Protein AF-A0A4Q1D354-F1 (afdb_monomer_lite)

Radius of gyration: 51.4 Å; chains: 1; bounding box: 119×18×142 Å

Secondary structure (DSSP, 8-state):
------------PPPPP-PPPPPP---HHHHHHHHHHHHHHHHHHHHHHHHHHHHHHHHHHHHHHHHHHHHHHHHHHHHHHHHHHHHHHT--S-TTPPP-S-HHHHHHHHHHHHHHHHHHHHHHH-GGG-

Structure (mmCIF, N/CA/C/O backbone):
data_AF-A0A4Q1D354-F1
#
_entry.id   AF-A0A4Q1D354-F1
#
loop_
_atom_site.group_PDB
_atom_site.id
_atom_site.type_symbol
_atom_site.label_atom_id
_atom_site.label_alt_id
_atom_site.label_comp_id
_atom_site.label_asym_id
_atom_site.label_entity_id
_atom_site.label_seq_id
_atom_site.pdbx_PDB_ins_code
_atom_site.Cartn_x
_atom_site.Cartn_y
_atom_site.Cartn_z
_atom_site.occupancy
_atom_site.B_iso_or_equiv
_atom_site.au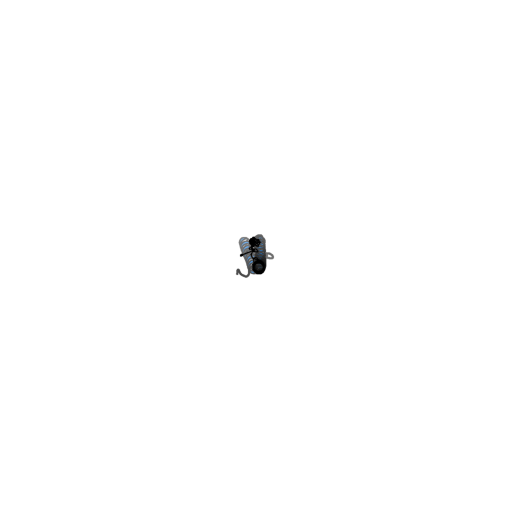th_seq_id
_atom_site.auth_comp_id
_atom_site.auth_asym_id
_atom_site.auth_atom_id
_atom_site.pdbx_PDB_model_num
ATOM 1 N N . MET A 1 1 ? 92.598 -3.698 -104.253 1.00 47.69 1 MET A N 1
ATOM 2 C CA . MET A 1 1 ? 93.271 -3.430 -102.967 1.00 47.69 1 MET A CA 1
ATOM 3 C C . MET A 1 1 ? 93.120 -1.955 -102.634 1.00 47.69 1 MET A C 1
ATOM 5 O O . MET A 1 1 ? 93.854 -1.156 -103.196 1.00 47.69 1 MET A O 1
ATOM 9 N N . ASN A 1 2 ? 92.127 -1.600 -101.817 1.00 50.62 2 ASN A N 1
ATOM 10 C CA . ASN A 1 2 ? 92.326 -0.756 -100.632 1.00 50.62 2 ASN A CA 1
ATOM 11 C C . ASN A 1 2 ? 90.998 -0.660 -99.872 1.00 50.62 2 ASN A C 1
ATOM 13 O O . ASN A 1 2 ? 90.160 0.204 -100.129 1.00 50.62 2 ASN A O 1
ATOM 17 N N . ASP A 1 3 ? 90.816 -1.614 -98.966 1.00 48.28 3 ASP A N 1
ATOM 18 C CA . ASP A 1 3 ? 89.704 -1.695 -98.035 1.00 48.28 3 ASP A CA 1
ATOM 19 C C . ASP A 1 3 ? 89.949 -0.710 -96.893 1.00 48.28 3 ASP A C 1
ATOM 21 O O . ASP A 1 3 ? 90.793 -0.929 -96.025 1.00 48.28 3 ASP A O 1
ATOM 25 N N . ASN A 1 4 ? 89.230 0.410 -96.904 1.00 50.88 4 ASN A N 1
ATOM 26 C CA . ASN A 1 4 ? 89.315 1.400 -95.838 1.00 50.88 4 ASN A CA 1
ATOM 27 C C . ASN A 1 4 ? 88.256 1.083 -94.770 1.00 50.88 4 ASN A C 1
ATOM 29 O O . ASN A 1 4 ? 87.182 1.684 -94.722 1.00 50.88 4 ASN A O 1
ATOM 33 N N . HIS A 1 5 ? 88.536 0.079 -93.939 1.00 54.78 5 HIS A N 1
ATOM 34 C CA . HIS A 1 5 ? 87.722 -0.255 -92.771 1.00 54.78 5 HIS A CA 1
ATOM 35 C C . HIS A 1 5 ? 88.110 0.643 -91.590 1.00 54.78 5 HIS A C 1
ATOM 37 O O . HIS A 1 5 ? 89.048 0.358 -90.848 1.00 54.78 5 HIS A O 1
ATOM 43 N N . GLY A 1 6 ? 87.371 1.736 -91.400 1.00 48.47 6 GLY A N 1
ATOM 44 C CA . GLY A 1 6 ? 87.414 2.496 -90.149 1.00 48.47 6 GLY A CA 1
ATOM 45 C C . GLY A 1 6 ? 86.901 1.648 -88.968 1.00 48.47 6 GLY A C 1
ATOM 46 O O . GLY A 1 6 ? 86.002 0.824 -89.155 1.00 48.47 6 GLY A O 1
ATOM 47 N N . PRO A 1 7 ? 87.445 1.811 -87.749 1.00 50.69 7 PRO A N 1
ATOM 48 C CA . PRO A 1 7 ? 87.124 0.940 -86.623 1.00 50.69 7 PRO A CA 1
ATOM 49 C C . PRO A 1 7 ? 85.686 1.153 -86.126 1.00 50.69 7 PRO A C 1
ATOM 51 O O . PRO A 1 7 ? 85.266 2.271 -85.818 1.00 50.69 7 PRO A O 1
ATOM 54 N N . PHE A 1 8 ? 84.937 0.054 -86.000 1.00 52.44 8 PHE A N 1
ATOM 55 C CA . PHE A 1 8 ? 83.616 0.018 -85.372 1.00 52.44 8 PHE A CA 1
ATOM 56 C C . PHE A 1 8 ? 83.712 0.462 -83.906 1.00 52.44 8 PHE A C 1
ATOM 58 O O . PHE A 1 8 ? 84.198 -0.272 -83.045 1.00 52.44 8 PHE A O 1
ATOM 65 N N . THR A 1 9 ? 83.205 1.653 -83.591 1.00 56.69 9 THR A N 1
ATOM 66 C CA . THR A 1 9 ? 83.040 2.096 -82.203 1.00 56.69 9 THR A CA 1
ATOM 67 C C . THR A 1 9 ? 81.695 1.600 -81.671 1.00 56.69 9 THR A C 1
ATOM 69 O O . THR A 1 9 ? 80.631 2.150 -81.956 1.00 56.69 9 THR A O 1
ATOM 72 N N . LEU A 1 10 ? 81.726 0.519 -80.887 1.00 54.53 10 LEU A N 1
ATOM 73 C CA . LEU A 1 10 ? 80.570 0.031 -80.134 1.00 54.53 10 LEU A CA 1
ATOM 74 C C . LEU A 1 10 ? 80.172 1.078 -79.083 1.00 54.53 10 LEU A C 1
ATOM 76 O O . LEU A 1 10 ? 80.714 1.124 -77.978 1.00 54.53 10 LEU A O 1
ATOM 80 N N . LYS A 1 11 ? 79.202 1.935 -79.418 1.00 57.41 11 LYS A N 1
ATOM 81 C CA . LYS A 1 11 ? 78.539 2.811 -78.446 1.00 57.41 11 LYS A CA 1
ATOM 82 C C . LYS A 1 11 ? 77.868 1.933 -77.383 1.00 57.41 11 LYS A C 1
ATOM 84 O O . LYS A 1 11 ? 76.828 1.328 -77.638 1.00 57.41 11 LYS A O 1
ATOM 89 N N . ARG A 1 12 ? 78.460 1.863 -76.184 1.00 57.69 12 ARG A N 1
ATOM 90 C CA . ARG A 1 12 ? 77.845 1.280 -74.978 1.00 57.69 12 ARG A CA 1
ATOM 91 C C . ARG A 1 12 ? 76.437 1.866 -74.813 1.00 57.69 12 ARG A C 1
ATOM 93 O O . ARG A 1 12 ? 76.293 3.057 -74.539 1.00 57.69 12 ARG A O 1
ATOM 100 N N . ARG A 1 13 ? 75.398 1.041 -74.975 1.00 62.66 13 ARG A N 1
ATOM 101 C CA . ARG A 1 13 ? 74.021 1.421 -74.627 1.00 62.66 13 ARG A CA 1
ATOM 102 C C . ARG A 1 13 ? 73.981 1.777 -73.138 1.00 62.66 13 ARG A C 1
ATOM 104 O O . ARG A 1 13 ? 74.405 0.980 -72.302 1.00 62.66 13 ARG A O 1
ATOM 111 N N . ARG A 1 14 ? 73.500 2.978 -72.807 1.00 60.62 14 ARG A N 1
ATOM 112 C CA . ARG A 1 14 ? 73.230 3.376 -71.418 1.00 60.62 14 ARG A CA 1
ATOM 113 C C . ARG A 1 14 ? 72.121 2.468 -70.871 1.00 60.62 14 ARG A C 1
ATOM 115 O O . ARG A 1 14 ? 71.123 2.260 -71.557 1.00 60.62 14 ARG A O 1
ATOM 122 N N . ARG A 1 15 ? 72.315 1.896 -69.676 1.00 62.88 15 ARG A N 1
ATOM 123 C CA . ARG A 1 15 ? 71.273 1.126 -68.976 1.00 62.88 15 ARG A CA 1
ATOM 124 C C . ARG A 1 15 ? 70.071 2.039 -68.726 1.00 62.88 15 ARG A C 1
ATOM 126 O O . ARG A 1 15 ? 70.254 3.174 -68.292 1.00 62.88 15 ARG A O 1
ATOM 133 N N . ILE A 1 16 ? 68.872 1.538 -69.008 1.00 68.19 16 ILE A N 1
ATOM 134 C CA . ILE A 1 16 ? 67.616 2.171 -68.594 1.00 68.19 16 ILE A CA 1
ATOM 135 C C . ILE A 1 16 ? 67.633 2.201 -67.053 1.00 68.19 16 ILE A C 1
ATOM 137 O O . ILE A 1 16 ? 67.952 1.165 -66.461 1.00 68.19 16 ILE A O 1
ATOM 141 N N . PRO A 1 17 ? 67.370 3.343 -66.391 1.00 58.69 17 PRO A N 1
ATOM 142 C CA . PRO A 1 17 ? 67.205 3.370 -64.942 1.00 58.69 17 PRO A CA 1
ATOM 143 C C . PRO A 1 17 ? 66.083 2.405 -64.555 1.00 58.69 17 PRO A C 1
ATOM 145 O O . PRO A 1 17 ? 65.003 2.464 -65.141 1.00 58.69 17 PRO A O 1
ATOM 148 N N . VAL A 1 18 ? 66.342 1.499 -63.611 1.00 61.44 18 VAL A N 1
ATOM 149 C CA . VAL A 1 18 ? 65.283 0.674 -63.021 1.00 61.44 18 VAL A CA 1
ATOM 150 C C . VAL A 1 18 ? 64.344 1.645 -62.319 1.00 61.44 18 VAL A C 1
ATOM 152 O O . VAL A 1 18 ? 64.736 2.293 -61.355 1.00 61.44 18 VAL A O 1
ATOM 155 N N . GLN A 1 19 ? 63.152 1.824 -62.874 1.00 63.59 19 GLN A N 1
ATOM 156 C CA . GLN A 1 19 ? 62.089 2.548 -62.203 1.00 63.59 19 GLN A CA 1
ATOM 157 C C . GLN A 1 19 ? 61.623 1.630 -61.074 1.00 63.59 19 GLN A C 1
ATOM 159 O O . GLN A 1 19 ? 61.235 0.491 -61.345 1.00 63.59 19 GLN A O 1
ATOM 164 N N . ASP A 1 20 ? 61.750 2.080 -59.826 1.00 63.91 20 ASP A N 1
ATOM 165 C CA . ASP A 1 2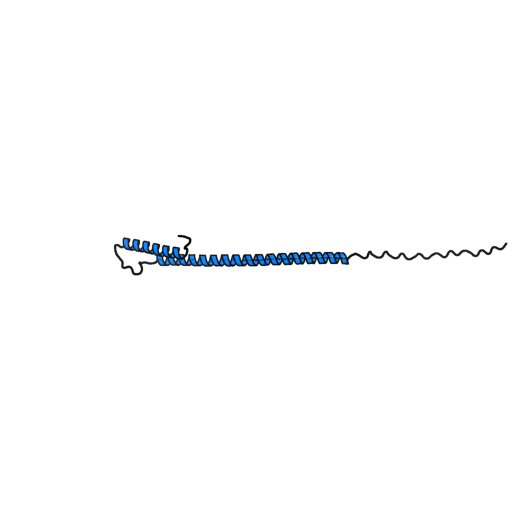0 ? 61.247 1.326 -58.680 1.00 63.91 20 ASP A CA 1
ATOM 166 C C . ASP A 1 20 ? 59.773 0.966 -58.932 1.00 63.91 20 ASP A C 1
ATOM 168 O O . ASP A 1 20 ? 59.025 1.806 -59.453 1.00 63.91 20 ASP A O 1
ATOM 172 N N . PRO A 1 21 ? 59.338 -0.272 -58.629 1.00 61.16 21 PRO A N 1
ATOM 173 C CA . PRO A 1 21 ? 57.936 -0.628 -58.773 1.00 61.16 21 PRO A CA 1
ATOM 174 C C . PRO A 1 21 ? 57.115 0.353 -57.937 1.00 61.16 21 PRO A C 1
ATOM 176 O O . PRO A 1 21 ? 57.391 0.535 -56.750 1.00 61.16 21 PRO A O 1
ATOM 179 N N . GLN A 1 22 ? 56.127 1.009 -58.558 1.00 63.72 22 GLN A N 1
ATOM 180 C CA . GLN A 1 22 ? 55.163 1.805 -57.804 1.00 63.72 22 GLN A CA 1
ATOM 181 C C . GLN A 1 22 ? 54.628 0.944 -56.651 1.00 63.72 22 GLN A C 1
ATOM 183 O O . GLN A 1 22 ? 54.268 -0.215 -56.899 1.00 63.72 22 GLN A O 1
ATOM 188 N N . PRO A 1 23 ? 54.576 1.464 -55.409 1.00 60.66 23 PRO A N 1
ATOM 189 C CA . PRO A 1 23 ? 53.915 0.742 -54.336 1.00 60.66 23 PRO A CA 1
ATOM 190 C C . PRO A 1 23 ? 52.481 0.453 -54.796 1.00 60.66 23 PRO A C 1
ATOM 192 O O . PRO A 1 23 ? 51.867 1.326 -55.423 1.00 60.66 23 PRO A O 1
ATOM 195 N N . PRO A 1 24 ? 51.952 -0.761 -54.564 1.00 61.03 24 PRO A N 1
ATOM 196 C CA . PRO A 1 24 ? 50.575 -1.053 -54.924 1.00 61.03 24 PRO A CA 1
ATOM 197 C C . PRO A 1 24 ? 49.690 0.012 -54.279 1.00 61.03 24 PRO A C 1
ATOM 199 O O . PRO A 1 24 ? 49.817 0.276 -53.085 1.00 61.03 24 PRO A O 1
ATOM 202 N N . VAL A 1 25 ? 48.842 0.658 -55.083 1.00 60.38 25 VAL A N 1
ATOM 203 C CA . VAL A 1 25 ? 47.821 1.581 -54.584 1.00 60.38 25 VAL A CA 1
ATOM 204 C C . VAL A 1 25 ? 46.942 0.762 -53.648 1.00 60.38 25 VAL A C 1
ATOM 206 O O . VAL A 1 25 ? 46.137 -0.058 -54.088 1.00 60.38 25 VAL A O 1
ATOM 209 N N . GLU A 1 26 ? 47.189 0.891 -52.349 1.00 59.12 26 GLU A N 1
ATOM 210 C CA . GLU A 1 26 ? 46.462 0.157 -51.331 1.00 59.12 26 GLU A CA 1
ATOM 211 C C . GLU A 1 26 ? 44.978 0.526 -51.458 1.00 59.12 26 GLU A C 1
ATOM 213 O O . GLU A 1 26 ? 44.620 1.705 -51.430 1.00 59.12 26 GLU A O 1
ATOM 218 N N . PHE A 1 27 ? 44.115 -0.484 -51.598 1.00 55.25 27 PHE A N 1
ATOM 219 C CA . PHE A 1 27 ? 42.647 -0.393 -51.605 1.00 55.25 27 PHE A CA 1
ATOM 220 C C . PHE A 1 27 ? 42.094 0.084 -50.236 1.00 55.25 27 PHE A C 1
ATOM 222 O O . PHE A 1 27 ? 41.241 -0.555 -49.619 1.00 55.25 27 PHE A O 1
ATOM 229 N N . THR A 1 28 ? 42.604 1.196 -49.714 1.00 58.41 28 THR A N 1
ATOM 230 C CA . THR A 1 28 ? 42.309 1.728 -48.378 1.00 58.41 28 THR A CA 1
ATOM 231 C C . THR A 1 28 ? 40.922 2.355 -48.291 1.00 58.41 28 THR A C 1
ATOM 233 O O . THR A 1 28 ? 40.277 2.262 -47.247 1.00 58.41 28 THR A O 1
ATOM 236 N N . GLU A 1 29 ? 40.410 2.931 -49.381 1.00 61.75 29 GLU A N 1
ATOM 237 C CA . GLU A 1 29 ? 39.085 3.566 -49.408 1.00 61.75 29 GLU A CA 1
ATOM 238 C C . GLU A 1 29 ? 37.951 2.557 -49.168 1.00 61.75 29 GLU A C 1
ATOM 240 O O . GLU A 1 29 ? 37.072 2.804 -48.341 1.00 61.75 29 GLU A O 1
ATOM 245 N N . ASN A 1 30 ? 38.018 1.373 -49.787 1.00 68.56 30 ASN A N 1
ATOM 246 C CA . ASN A 1 30 ? 37.015 0.317 -49.598 1.00 68.56 30 ASN A CA 1
ATOM 247 C C . ASN A 1 30 ? 37.058 -0.283 -48.183 1.00 68.56 30 ASN A C 1
ATOM 249 O O . ASN A 1 30 ? 36.013 -0.577 -47.601 1.00 68.56 30 ASN A O 1
ATOM 253 N N . ALA A 1 31 ? 38.252 -0.428 -47.600 1.00 72.75 31 ALA A N 1
ATOM 254 C CA . ALA A 1 31 ? 38.416 -0.915 -46.230 1.00 72.75 31 ALA A CA 1
ATOM 255 C C . ALA A 1 31 ? 37.888 0.091 -45.188 1.00 72.75 31 ALA A C 1
ATOM 257 O O . ALA A 1 31 ? 37.240 -0.298 -44.213 1.00 72.75 31 ALA A O 1
ATOM 258 N N . ASN A 1 32 ? 38.109 1.390 -45.410 1.00 81.94 32 ASN A N 1
ATOM 259 C CA . ASN A 1 32 ? 37.586 2.449 -44.548 1.00 81.94 32 ASN A CA 1
ATOM 260 C C . ASN A 1 32 ? 36.061 2.587 -44.661 1.00 81.94 32 ASN A C 1
ATOM 262 O O . ASN A 1 32 ? 35.398 2.769 -43.640 1.00 81.94 32 ASN A O 1
ATOM 266 N N . ALA A 1 33 ? 35.496 2.436 -45.863 1.00 82.38 33 ALA A N 1
ATOM 267 C CA . ALA A 1 33 ? 34.049 2.430 -46.075 1.00 82.38 33 ALA A CA 1
ATOM 268 C C . ALA A 1 33 ? 33.365 1.242 -45.372 1.00 82.38 33 ALA A C 1
ATOM 270 O O . ALA A 1 33 ? 32.363 1.433 -44.683 1.00 82.38 33 ALA A O 1
ATOM 271 N N . ALA A 1 34 ? 33.942 0.038 -45.464 1.00 84.06 34 ALA A N 1
ATOM 272 C CA . ALA A 1 34 ? 33.444 -1.140 -44.750 1.00 84.06 34 ALA A CA 1
ATOM 273 C C . ALA A 1 34 ? 33.495 -0.947 -43.223 1.00 84.06 34 ALA A C 1
ATOM 275 O O . ALA A 1 34 ? 32.518 -1.202 -42.521 1.00 84.06 34 ALA A O 1
ATOM 276 N N . LYS A 1 35 ? 34.602 -0.402 -42.705 1.00 89.38 35 LYS A N 1
ATOM 277 C CA . LYS A 1 35 ? 34.744 -0.093 -41.276 1.00 89.38 35 LYS A CA 1
ATOM 278 C C . LYS A 1 35 ? 33.746 0.968 -40.806 1.00 89.38 35 LYS A C 1
ATOM 280 O O . LYS A 1 35 ? 33.213 0.850 -39.705 1.00 89.38 35 LYS A O 1
ATOM 285 N N . LEU A 1 36 ? 33.488 1.996 -41.615 1.00 91.62 36 LEU A N 1
ATOM 286 C CA . LEU A 1 36 ? 32.491 3.022 -41.309 1.00 91.62 36 LEU A CA 1
ATOM 287 C C . LEU A 1 36 ? 31.084 2.420 -41.241 1.00 91.62 36 LEU A C 1
ATOM 289 O O . LEU A 1 36 ? 30.362 2.689 -40.284 1.00 91.62 36 LEU A O 1
ATOM 293 N N . HIS A 1 37 ? 30.726 1.575 -42.207 1.00 91.56 37 HIS A N 1
ATOM 294 C CA . HIS A 1 37 ? 29.453 0.859 -42.214 1.00 91.56 37 HIS A CA 1
ATOM 295 C C . HIS A 1 37 ? 29.292 -0.022 -40.964 1.00 91.56 37 HIS A C 1
ATOM 297 O O . HIS A 1 37 ? 28.284 0.070 -40.267 1.00 91.56 37 HIS A O 1
ATOM 303 N N . ASP A 1 38 ? 30.310 -0.807 -40.602 1.00 93.44 38 ASP A N 1
ATOM 304 C CA . ASP A 1 38 ? 30.273 -1.648 -39.398 1.00 93.44 38 ASP A CA 1
ATOM 305 C C . ASP A 1 38 ? 30.111 -0.827 -38.113 1.00 93.44 38 ASP A C 1
ATOM 307 O O . ASP A 1 38 ? 29.410 -1.235 -37.183 1.00 93.44 38 ASP A O 1
ATOM 311 N N . LEU A 1 39 ? 30.757 0.340 -38.043 1.00 94.44 39 LEU A N 1
ATOM 312 C CA . LEU A 1 39 ? 30.605 1.265 -36.923 1.00 94.44 39 LEU A CA 1
ATOM 313 C C . LEU A 1 39 ? 29.201 1.875 -36.877 1.00 94.44 39 LEU A C 1
ATOM 315 O O . LEU A 1 39 ? 28.637 1.972 -35.790 1.00 94.44 39 LEU A O 1
ATOM 319 N N . GLN A 1 40 ? 28.616 2.229 -38.022 1.00 94.75 40 GLN A N 1
ATOM 320 C CA . GLN A 1 40 ? 27.237 2.719 -38.103 1.00 94.75 40 GLN A CA 1
ATOM 321 C C . GLN A 1 40 ? 26.236 1.650 -37.657 1.00 94.75 40 GLN A C 1
ATOM 323 O O . GLN A 1 40 ? 25.377 1.932 -36.824 1.00 94.75 40 GLN A O 1
ATOM 328 N N . MET A 1 41 ? 26.400 0.408 -38.117 1.00 95.56 41 MET A N 1
ATOM 329 C CA . MET A 1 41 ? 25.557 -0.714 -37.697 1.00 95.56 41 MET A CA 1
ATOM 330 C C . MET A 1 41 ? 25.670 -0.978 -36.191 1.00 95.56 41 MET A C 1
ATOM 332 O O . MET A 1 41 ? 24.663 -1.183 -35.514 1.00 95.56 41 MET A O 1
ATOM 336 N N . LYS A 1 42 ? 26.887 -0.924 -35.631 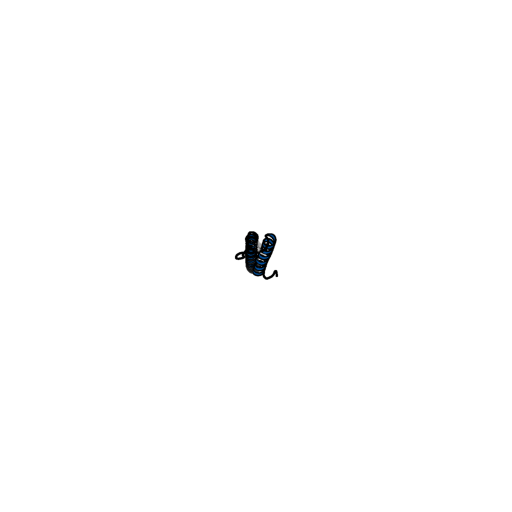1.00 96.19 42 LYS A N 1
ATOM 337 C CA . LYS A 1 42 ? 27.093 -1.039 -34.179 1.00 96.19 42 LYS A CA 1
ATOM 338 C C . LYS A 1 42 ? 26.461 0.122 -33.417 1.00 96.19 42 LYS A C 1
ATOM 340 O O . LYS A 1 42 ? 25.853 -0.116 -32.378 1.00 96.19 42 LYS A O 1
ATOM 345 N N . ALA A 1 43 ? 26.585 1.351 -33.915 1.00 95.88 43 ALA A N 1
ATOM 346 C CA . ALA A 1 43 ? 25.979 2.525 -33.295 1.00 95.88 43 ALA A CA 1
ATOM 347 C C . ALA A 1 43 ? 24.450 2.404 -33.253 1.00 95.88 43 ALA A C 1
ATOM 349 O O . ALA A 1 43 ? 23.868 2.568 -32.184 1.00 95.88 43 ALA A O 1
ATOM 350 N N . GLN A 1 44 ? 23.822 2.006 -34.363 1.00 96.38 44 GLN A N 1
ATOM 351 C CA . GLN A 1 44 ? 22.379 1.750 -34.430 1.00 96.38 44 GLN A CA 1
ATOM 352 C C . GLN A 1 44 ? 21.949 0.638 -33.466 1.00 96.38 44 GLN A C 1
ATOM 354 O O . GLN A 1 44 ? 20.988 0.800 -32.717 1.00 96.38 44 GLN A O 1
ATOM 359 N N . ALA A 1 45 ? 22.694 -0.472 -33.416 1.00 96.56 45 ALA A N 1
ATOM 360 C CA . ALA A 1 45 ? 22.406 -1.563 -32.487 1.00 96.56 45 ALA A CA 1
ATOM 361 C C . ALA A 1 45 ? 22.517 -1.122 -31.015 1.00 96.56 45 ALA A C 1
ATOM 363 O O . ALA A 1 45 ? 21.714 -1.536 -30.173 1.00 96.56 45 ALA A O 1
ATOM 364 N N . PHE A 1 46 ? 23.498 -0.276 -30.684 1.00 97.38 46 PHE A N 1
ATOM 365 C CA . PHE A 1 46 ? 23.627 0.290 -29.342 1.00 97.38 46 PHE A CA 1
ATOM 366 C C . PHE A 1 46 ? 22.514 1.284 -29.018 1.00 97.38 46 PHE A C 1
ATOM 368 O O . PHE A 1 46 ? 22.002 1.254 -27.901 1.00 97.38 46 PHE A O 1
ATOM 375 N N . GLU A 1 47 ? 22.109 2.120 -29.969 1.00 97.12 47 GLU A N 1
ATOM 376 C CA . GLU A 1 47 ? 20.998 3.055 -29.802 1.00 97.12 47 GLU A CA 1
ATOM 377 C C . GLU A 1 47 ? 19.684 2.312 -29.531 1.00 97.12 47 GLU A C 1
ATOM 379 O O . GLU A 1 47 ? 18.988 2.609 -28.559 1.00 97.12 47 GLU A O 1
ATOM 384 N N . GLU A 1 48 ? 19.393 1.264 -30.305 1.00 96.94 48 GLU A N 1
ATOM 385 C CA . GLU A 1 48 ? 18.203 0.438 -30.101 1.00 96.94 48 GLU A CA 1
ATOM 386 C C . GLU A 1 48 ? 18.237 -0.285 -28.746 1.00 96.94 48 GLU A C 1
ATOM 388 O O . GLU A 1 48 ? 17.234 -0.346 -28.027 1.00 96.94 48 GLU A O 1
ATOM 393 N N . ARG A 1 49 ? 19.405 -0.809 -28.351 1.00 97.50 49 ARG A N 1
ATOM 394 C CA . ARG A 1 49 ? 19.580 -1.442 -27.040 1.00 97.50 49 ARG A CA 1
ATOM 395 C C . ARG A 1 49 ? 19.391 -0.444 -25.901 1.00 97.50 49 ARG A C 1
ATOM 397 O O . ARG A 1 49 ? 18.744 -0.789 -24.914 1.00 97.50 49 ARG A O 1
ATOM 404 N N . ASN A 1 50 ? 19.924 0.768 -26.033 1.00 97.69 50 ASN A N 1
ATOM 405 C CA . ASN A 1 50 ? 19.743 1.831 -25.050 1.00 97.69 50 ASN A CA 1
ATOM 406 C C . ASN A 1 50 ? 18.271 2.207 -24.925 1.00 97.69 50 ASN A C 1
ATOM 408 O O . ASN A 1 50 ? 17.764 2.250 -23.810 1.00 97.69 50 ASN A O 1
ATOM 412 N N . LYS A 1 51 ? 17.561 2.372 -26.046 1.00 97.69 51 LYS A N 1
ATOM 413 C CA . LYS A 1 51 ? 16.119 2.637 -26.044 1.00 97.69 51 LYS A CA 1
ATOM 414 C C . LYS A 1 51 ? 15.349 1.565 -25.266 1.00 97.69 51 LYS A C 1
ATOM 416 O O . LYS A 1 51 ? 14.606 1.890 -24.344 1.00 97.69 51 LYS A O 1
ATOM 421 N N . LYS A 1 52 ? 15.602 0.286 -25.562 1.00 97.56 52 LYS A N 1
ATOM 422 C CA . LYS A 1 52 ? 14.978 -0.852 -24.860 1.00 97.56 52 LYS A CA 1
ATOM 423 C C . LYS A 1 52 ? 15.299 -0.875 -23.363 1.00 97.56 52 LYS A C 1
ATOM 425 O O . LYS A 1 52 ? 14.444 -1.223 -22.550 1.00 97.56 52 LYS A O 1
ATOM 430 N N . LEU A 1 53 ? 16.533 -0.539 -22.981 1.00 97.69 53 LEU A N 1
ATOM 431 C CA . LEU A 1 53 ? 16.921 -0.457 -21.571 1.00 97.69 53 LEU A CA 1
ATOM 432 C C . LEU A 1 53 ? 16.208 0.697 -20.860 1.00 97.69 53 LEU A C 1
ATOM 434 O O . LEU A 1 53 ? 15.731 0.494 -19.746 1.00 97.69 53 LEU A O 1
ATOM 438 N N . THR A 1 54 ? 16.081 1.858 -21.502 1.00 97.50 54 THR A N 1
ATOM 439 C CA . THR A 1 54 ? 15.346 3.009 -20.964 1.00 97.50 54 THR A CA 1
ATOM 440 C C . THR A 1 54 ? 13.878 2.665 -20.722 1.00 97.50 54 THR A C 1
ATOM 442 O O . THR A 1 54 ? 13.409 2.798 -19.595 1.00 97.50 54 THR A O 1
ATOM 445 N N . GLU A 1 55 ? 13.185 2.102 -21.717 1.00 97.44 55 GLU A N 1
ATOM 446 C CA . GLU A 1 55 ? 11.779 1.674 -21.589 1.00 97.44 55 GLU A CA 1
ATOM 447 C C . GLU A 1 55 ? 11.588 0.661 -20.441 1.00 97.44 55 GLU A C 1
ATOM 449 O O . GLU A 1 55 ? 10.612 0.708 -19.680 1.00 97.44 55 GLU A O 1
ATOM 454 N N . ARG A 1 56 ? 12.554 -0.252 -20.265 1.00 97.88 56 ARG A N 1
ATOM 455 C CA . ARG A 1 56 ? 12.540 -1.231 -19.171 1.00 97.88 56 ARG A CA 1
ATOM 456 C C . ARG A 1 56 ? 12.751 -0.582 -17.803 1.00 97.88 56 ARG A C 1
ATOM 458 O O . ARG A 1 56 ? 12.091 -0.988 -16.846 1.00 97.88 56 ARG A O 1
ATOM 465 N N . ILE A 1 57 ? 13.651 0.395 -17.696 1.00 97.69 57 ILE A N 1
ATOM 466 C CA . ILE A 1 57 ? 13.898 1.143 -16.454 1.00 97.69 57 ILE A CA 1
ATOM 467 C C . ILE A 1 57 ? 12.662 1.958 -16.072 1.00 97.69 57 ILE A C 1
ATOM 469 O O . ILE A 1 57 ? 12.256 1.935 -14.913 1.00 97.69 57 ILE A O 1
ATOM 473 N N . GLU A 1 58 ? 12.028 2.628 -17.030 1.00 97.50 58 GLU A N 1
ATOM 474 C CA . GLU A 1 58 ? 10.796 3.389 -16.801 1.00 97.50 58 GLU A CA 1
ATOM 475 C C . GLU A 1 58 ? 9.667 2.487 -16.294 1.00 97.50 58 GLU A C 1
ATOM 477 O O . GLU A 1 58 ? 9.037 2.780 -15.275 1.00 97.50 58 GLU A O 1
ATOM 482 N N . SER A 1 59 ? 9.478 1.333 -16.940 1.00 97.25 59 SER A N 1
ATOM 483 C CA . SER A 1 59 ? 8.491 0.332 -16.524 1.00 97.25 59 SER A CA 1
ATOM 484 C C . SER A 1 59 ? 8.766 -0.198 -15.114 1.00 97.25 59 SER A C 1
ATOM 486 O O . SER A 1 59 ? 7.850 -0.316 -14.298 1.00 97.25 59 SER A O 1
ATOM 488 N N . TYR A 1 60 ? 10.031 -0.494 -14.805 1.00 98.06 60 TYR A N 1
ATOM 489 C CA . TYR A 1 60 ? 10.446 -0.933 -13.475 1.00 98.06 60 TYR A CA 1
ATOM 490 C C . TYR A 1 60 ? 10.190 0.148 -12.417 1.00 98.06 60 TYR A C 1
ATOM 492 O O . TYR A 1 60 ? 9.605 -0.139 -11.374 1.00 98.06 60 TYR A O 1
ATOM 500 N N . ASN A 1 61 ? 10.556 1.399 -12.698 1.00 98.12 61 ASN A N 1
ATOM 501 C CA . ASN A 1 61 ? 10.337 2.519 -11.785 1.00 98.12 61 ASN A CA 1
ATOM 502 C C . ASN A 1 61 ? 8.850 2.710 -11.474 1.00 98.12 61 ASN A C 1
ATOM 504 O O . ASN A 1 61 ? 8.494 2.918 -10.314 1.00 98.12 61 ASN A O 1
ATOM 508 N N . LEU A 1 62 ? 7.976 2.576 -12.475 1.00 97.81 62 LEU A N 1
ATOM 509 C CA . LEU A 1 62 ? 6.532 2.639 -12.266 1.00 97.81 62 LEU A CA 1
ATOM 510 C C . LEU A 1 62 ? 6.040 1.508 -11.349 1.00 97.81 62 LEU A C 1
ATOM 512 O O . LEU A 1 62 ? 5.277 1.761 -10.415 1.00 97.81 62 LEU A O 1
ATOM 516 N N . GLN A 1 63 ? 6.500 0.273 -11.568 1.00 97.56 63 GLN A N 1
ATOM 517 C CA . GLN A 1 63 ? 6.146 -0.868 -10.713 1.00 97.56 63 GLN A CA 1
ATOM 518 C C . GLN A 1 63 ? 6.616 -0.665 -9.268 1.00 97.56 63 GLN A C 1
ATOM 520 O O . GLN A 1 63 ? 5.851 -0.898 -8.332 1.00 97.56 63 GLN A O 1
ATOM 525 N N . VAL A 1 64 ? 7.842 -0.170 -9.078 1.00 98.06 64 VAL A N 1
ATOM 526 C CA . VAL A 1 64 ? 8.395 0.146 -7.754 1.00 98.06 64 VAL A CA 1
ATOM 527 C C . VAL A 1 64 ? 7.581 1.241 -7.068 1.00 98.06 64 VAL A C 1
ATOM 529 O O . VAL A 1 64 ? 7.230 1.097 -5.899 1.00 98.06 64 VAL A O 1
ATOM 532 N N . GLN A 1 65 ? 7.220 2.314 -7.775 1.00 97.38 65 GLN A N 1
ATOM 533 C CA . GLN A 1 65 ? 6.384 3.381 -7.216 1.00 97.38 65 GLN A CA 1
ATOM 534 C C . GLN A 1 65 ? 5.005 2.866 -6.787 1.00 97.38 65 GLN A C 1
ATOM 536 O O . GLN A 1 65 ? 4.533 3.194 -5.696 1.00 97.38 65 GLN A O 1
ATOM 541 N N . GLN A 1 66 ? 4.370 2.025 -7.607 1.00 97.56 66 GLN A N 1
ATOM 542 C CA . GLN A 1 66 ? 3.090 1.405 -7.268 1.00 97.56 66 GLN A CA 1
ATOM 543 C C . GLN A 1 66 ? 3.208 0.487 -6.046 1.00 97.56 66 GLN A C 1
ATOM 545 O O . GLN A 1 66 ? 2.365 0.557 -5.150 1.00 97.56 66 GLN A O 1
ATOM 550 N N . ALA A 1 67 ? 4.250 -0.346 -5.985 1.00 97.31 67 ALA A N 1
ATOM 551 C CA . ALA A 1 67 ? 4.510 -1.220 -4.847 1.00 97.31 67 ALA A CA 1
ATOM 552 C C . ALA A 1 67 ? 4.744 -0.408 -3.564 1.00 97.31 67 ALA A C 1
ATOM 554 O O . ALA A 1 67 ? 4.077 -0.650 -2.562 1.00 97.31 67 ALA A O 1
ATOM 555 N N . ASN A 1 68 ? 5.593 0.620 -3.618 1.00 97.81 68 ASN A N 1
ATOM 556 C CA . ASN A 1 68 ? 5.872 1.503 -2.484 1.00 97.81 68 ASN A CA 1
ATOM 557 C C . ASN A 1 68 ? 4.612 2.218 -1.986 1.00 97.81 68 ASN A C 1
ATOM 559 O O . ASN A 1 68 ? 4.377 2.290 -0.781 1.00 97.81 68 ASN A O 1
ATOM 563 N N . SER A 1 69 ? 3.770 2.710 -2.898 1.00 97.56 69 SER A N 1
ATOM 564 C CA . SER A 1 69 ? 2.496 3.338 -2.538 1.00 97.56 69 SER A CA 1
ATOM 565 C C . SER A 1 69 ? 1.578 2.364 -1.793 1.00 97.56 69 SER A C 1
ATOM 567 O O . SER A 1 69 ? 1.051 2.702 -0.731 1.00 97.56 69 SER A O 1
ATOM 569 N N . LYS A 1 70 ? 1.448 1.124 -2.287 1.00 96.38 70 LYS A N 1
ATOM 570 C CA . LYS A 1 70 ? 0.672 0.068 -1.617 1.00 96.38 70 LYS A CA 1
ATOM 571 C C . LYS A 1 70 ? 1.243 -0.272 -0.237 1.00 96.38 70 LYS A C 1
ATOM 573 O O . LYS A 1 70 ? 0.473 -0.378 0.716 1.00 96.38 70 LYS A O 1
ATOM 578 N N . THR A 1 71 ? 2.566 -0.373 -0.106 1.00 97.25 71 THR A N 1
ATOM 579 C CA . THR A 1 71 ? 3.239 -0.606 1.182 1.00 97.25 71 THR A CA 1
ATOM 580 C C . THR A 1 71 ? 2.930 0.508 2.179 1.00 97.25 71 THR A C 1
ATOM 582 O O . THR A 1 71 ? 2.470 0.230 3.282 1.00 97.25 71 THR A O 1
ATOM 585 N N . ILE A 1 72 ? 3.076 1.775 1.780 1.00 97.56 72 ILE A N 1
ATOM 586 C CA . ILE A 1 72 ? 2.779 2.928 2.645 1.00 97.56 72 ILE A CA 1
ATOM 587 C C . ILE A 1 72 ? 1.303 2.943 3.063 1.00 97.56 72 ILE A C 1
ATOM 589 O O . ILE A 1 72 ? 0.982 3.245 4.215 1.00 97.56 72 ILE A O 1
ATOM 593 N N . GLN A 1 73 ? 0.383 2.627 2.148 1.00 95.69 73 GLN A N 1
ATOM 594 C CA . GLN A 1 73 ? -1.041 2.524 2.474 1.00 95.69 73 GLN A CA 1
ATOM 595 C C . GLN A 1 73 ? -1.301 1.426 3.511 1.00 95.69 73 GLN A C 1
ATOM 597 O O . GLN A 1 73 ? -2.019 1.668 4.483 1.00 95.69 73 GLN A O 1
ATOM 602 N N . LEU A 1 74 ? -0.690 0.251 3.346 1.00 95.56 74 LEU A N 1
ATOM 603 C CA . LEU A 1 74 ? -0.819 -0.857 4.288 1.00 95.56 74 LEU A CA 1
ATOM 604 C C . LEU A 1 74 ? -0.230 -0.508 5.661 1.00 95.56 74 LEU A C 1
ATOM 606 O O . LEU A 1 74 ? -0.885 -0.726 6.678 1.00 95.56 74 LEU A O 1
ATOM 610 N N . GLU A 1 75 ? 0.949 0.113 5.707 1.00 97.12 75 GLU A N 1
ATOM 611 C CA . GLU A 1 75 ? 1.554 0.589 6.954 1.00 97.12 75 GLU A CA 1
ATOM 612 C C . GLU A 1 75 ? 0.648 1.576 7.694 1.00 97.12 75 GLU A C 1
ATOM 614 O O . GLU A 1 75 ? 0.493 1.490 8.913 1.00 97.12 75 GLU A O 1
ATOM 619 N N . ARG A 1 76 ? 0.022 2.513 6.970 1.00 97.00 76 ARG A N 1
ATOM 620 C CA . ARG A 1 76 ? -0.934 3.465 7.555 1.00 97.00 76 ARG A CA 1
ATOM 621 C C . ARG A 1 76 ? -2.168 2.756 8.104 1.00 97.00 76 ARG A C 1
ATOM 623 O O . ARG A 1 76 ? -2.581 3.076 9.216 1.00 97.00 76 ARG A O 1
ATOM 630 N N . LYS A 1 77 ? -2.721 1.784 7.368 1.00 95.25 77 LYS A N 1
ATOM 631 C CA . LYS A 1 77 ? -3.842 0.954 7.839 1.00 95.25 77 LYS A CA 1
ATOM 632 C C . LYS A 1 77 ? -3.479 0.215 9.128 1.00 95.25 77 LYS A C 1
ATOM 634 O O . LYS A 1 77 ? -4.214 0.316 10.105 1.00 95.25 77 LYS A O 1
ATOM 639 N N . ILE A 1 78 ? -2.323 -0.453 9.165 1.00 95.50 78 ILE A N 1
ATOM 640 C CA . ILE A 1 78 ? -1.837 -1.182 10.347 1.00 95.50 78 ILE A CA 1
ATOM 641 C C . ILE A 1 78 ? -1.641 -0.232 11.533 1.00 95.50 78 ILE A C 1
ATOM 643 O O . ILE A 1 78 ? -2.131 -0.510 12.624 1.00 95.50 78 ILE A O 1
ATOM 647 N N . LYS A 1 79 ? -0.985 0.919 11.331 1.00 97.25 79 LYS A N 1
ATOM 648 C CA . LYS A 1 79 ? -0.820 1.937 12.383 1.00 97.25 79 LYS A CA 1
ATOM 649 C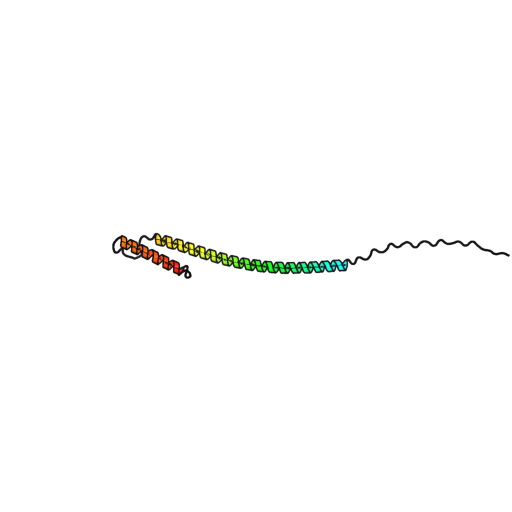 C . LYS A 1 79 ? -2.168 2.425 12.920 1.00 97.25 79 LYS A C 1
ATOM 651 O O . LYS A 1 79 ? -2.322 2.546 14.133 1.00 97.25 79 LYS A O 1
ATOM 656 N N . GLY A 1 80 ? -3.140 2.664 12.038 1.00 96.19 80 GLY A N 1
ATOM 657 C CA . GLY A 1 80 ? -4.502 3.049 12.415 1.00 96.19 80 GLY A CA 1
ATOM 658 C C . GLY A 1 80 ? -5.205 1.979 13.249 1.00 96.19 80 GLY A C 1
ATOM 659 O O . GLY A 1 80 ? -5.777 2.294 14.287 1.00 96.19 80 GLY A O 1
ATOM 660 N N . VAL A 1 81 ? -5.086 0.709 12.855 1.00 95.94 81 VAL A N 1
ATOM 661 C CA . VAL A 1 81 ? -5.616 -0.434 13.613 1.00 95.94 81 VAL A CA 1
ATOM 662 C C . VAL A 1 81 ? -4.982 -0.547 14.991 1.00 95.94 81 VAL A C 1
ATOM 664 O O . VAL A 1 81 ? -5.707 -0.643 15.977 1.00 95.94 81 VAL A O 1
ATOM 667 N N . LEU A 1 82 ? -3.654 -0.489 15.086 1.00 97.00 82 LEU A N 1
ATOM 668 C CA . LEU A 1 82 ? -2.958 -0.564 16.372 1.00 97.00 82 LEU A CA 1
ATOM 669 C C . LEU A 1 82 ? -3.379 0.574 17.304 1.00 97.00 82 LEU A C 1
ATOM 671 O O . LEU A 1 82 ? -3.640 0.339 18.484 1.00 97.00 82 LEU A O 1
ATOM 675 N N . LEU A 1 83 ? -3.493 1.795 16.771 1.00 97.75 83 LEU A N 1
ATOM 676 C CA . LEU A 1 83 ? -3.984 2.938 17.532 1.00 97.75 83 LEU A CA 1
ATOM 677 C C . LEU A 1 83 ? -5.425 2.713 17.997 1.00 97.75 83 LEU A C 1
ATOM 679 O O . LEU A 1 83 ? -5.715 2.909 19.172 1.00 97.75 83 LEU A O 1
ATOM 683 N N . HIS A 1 84 ? -6.310 2.264 17.106 1.00 97.12 84 HIS A N 1
ATOM 684 C CA . HIS A 1 84 ? -7.710 2.026 17.435 1.00 97.12 84 HIS A CA 1
ATOM 685 C C . HIS A 1 84 ? -7.862 0.959 18.525 1.00 97.12 84 HIS A C 1
ATOM 687 O O . HIS A 1 84 ? -8.521 1.204 19.534 1.00 97.12 84 HIS A O 1
ATOM 693 N N . VAL A 1 85 ? -7.185 -0.183 18.375 1.00 96.75 85 VAL A N 1
ATOM 694 C CA . VAL A 1 85 ? -7.159 -1.261 19.373 1.00 96.75 85 VAL A CA 1
ATOM 695 C C . VAL A 1 85 ? -6.666 -0.739 20.716 1.00 96.75 85 VAL A C 1
ATOM 697 O O . VAL A 1 85 ? -7.329 -0.972 21.724 1.00 96.75 85 VAL A O 1
ATOM 700 N N . LYS A 1 86 ? -5.561 0.017 20.736 1.00 97.56 86 LYS A N 1
ATOM 701 C CA . LYS A 1 86 ? -5.039 0.629 21.962 1.00 97.56 86 LYS A CA 1
ATOM 702 C C . LYS A 1 86 ? -6.079 1.541 22.616 1.00 97.56 86 LYS A C 1
ATOM 704 O O . LYS A 1 86 ? -6.415 1.342 23.779 1.00 97.56 86 LYS A O 1
ATOM 709 N N . THR A 1 87 ? -6.640 2.488 21.861 1.00 97.19 87 THR A N 1
ATOM 710 C CA . THR A 1 87 ? -7.617 3.446 22.399 1.00 97.19 87 THR A CA 1
ATOM 711 C C . THR A 1 87 ? -8.885 2.772 22.913 1.00 97.19 87 THR A C 1
ATOM 713 O O . THR A 1 87 ? -9.419 3.195 23.934 1.00 97.19 87 THR A O 1
ATOM 716 N N . THR A 1 88 ? -9.358 1.712 22.250 1.00 96.88 88 THR A N 1
ATOM 717 C CA . THR A 1 88 ? -10.531 0.940 22.679 1.00 96.88 88 THR A CA 1
ATOM 718 C C . THR A 1 88 ? -10.213 0.082 23.905 1.00 96.88 88 THR A C 1
ATOM 720 O O . THR A 1 88 ? -11.028 -0.001 24.822 1.00 96.88 88 THR A O 1
ATOM 723 N N . ALA A 1 89 ? -9.024 -0.524 23.971 1.00 94.25 89 ALA A N 1
ATOM 724 C CA . ALA A 1 89 ? -8.587 -1.316 25.119 1.00 94.25 89 ALA A CA 1
ATOM 725 C C . ALA A 1 89 ? -8.453 -0.468 26.394 1.00 94.25 89 ALA A C 1
ATOM 727 O O . ALA A 1 89 ? -8.839 -0.929 27.469 1.00 94.25 89 ALA A O 1
ATOM 728 N N . GLU A 1 90 ? -7.982 0.774 26.268 1.00 96.19 90 GLU A N 1
ATOM 729 C CA . GLU A 1 90 ? -7.820 1.730 27.371 1.00 96.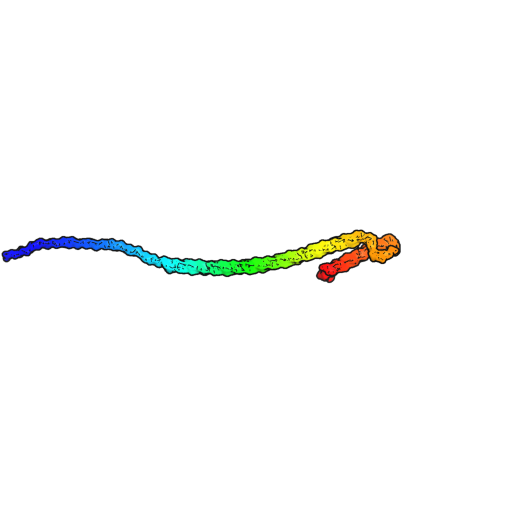19 90 GLU A CA 1
ATOM 730 C C . GLU A 1 90 ? -9.153 2.329 27.870 1.00 96.19 90 GLU A C 1
ATOM 732 O O . GLU A 1 90 ? -9.185 2.929 28.945 1.00 96.19 90 GLU A O 1
ATOM 737 N N . GLN A 1 91 ? -10.272 2.142 27.152 1.00 94.75 91 GLN A N 1
ATOM 738 C CA . GLN A 1 91 ? -11.586 2.614 27.610 1.00 94.75 91 GLN A CA 1
ATOM 739 C C . GLN A 1 91 ? -11.986 1.948 28.929 1.00 94.75 91 GLN A C 1
ATOM 741 O O . GLN A 1 91 ? -12.015 0.721 29.041 1.00 94.75 91 GLN A O 1
ATOM 746 N N . GLN A 1 92 ? -12.348 2.754 29.923 1.00 93.31 92 GLN A N 1
ATOM 747 C CA . GLN A 1 92 ? -12.745 2.257 31.245 1.00 93.31 92 GLN A CA 1
ATOM 748 C C . GLN A 1 92 ? -14.246 1.968 31.355 1.00 93.31 92 GLN A C 1
ATOM 750 O O . GLN A 1 92 ? -14.672 1.256 32.255 1.00 93.31 92 GLN A O 1
ATOM 755 N N . SER A 1 93 ? -15.057 2.518 30.451 1.00 92.81 93 SER A N 1
ATOM 756 C CA . SER A 1 93 ? -16.508 2.337 30.449 1.00 92.81 93 SER A CA 1
ATOM 757 C C . SER A 1 93 ? -17.059 2.373 29.028 1.00 92.81 93 SER A C 1
ATOM 759 O O . SER A 1 93 ? -16.398 2.854 28.105 1.00 92.81 93 SER A O 1
ATOM 761 N N . ILE A 1 94 ? -18.270 1.844 28.852 1.00 93.69 94 ILE A N 1
ATOM 762 C CA . ILE A 1 94 ? -18.988 1.920 27.580 1.00 93.69 94 ILE A CA 1
ATOM 763 C C . ILE A 1 94 ? -19.554 3.345 27.443 1.00 93.69 94 ILE A C 1
ATOM 765 O O . ILE A 1 94 ? -20.358 3.757 28.286 1.00 93.69 94 ILE A O 1
ATOM 769 N N . PRO A 1 95 ? -19.187 4.106 26.396 1.00 91.88 95 PRO A N 1
ATOM 770 C CA . PRO A 1 95 ? -19.671 5.469 26.209 1.00 91.88 95 PRO A CA 1
ATOM 771 C C . PRO A 1 95 ? -21.202 5.535 26.164 1.00 91.88 95 PRO A C 1
ATOM 773 O O . PRO A 1 95 ? -21.842 4.852 25.365 1.00 91.88 95 PRO A O 1
ATOM 776 N N . GLY A 1 96 ? -21.795 6.367 27.023 1.00 89.88 96 GLY A N 1
ATOM 777 C CA . GLY A 1 96 ? -23.246 6.579 27.085 1.00 89.88 96 GLY A CA 1
ATOM 778 C C . GLY A 1 96 ? -24.049 5.471 27.778 1.00 89.88 96 GLY A C 1
ATOM 779 O O . GLY A 1 96 ? -25.259 5.629 27.950 1.00 89.88 96 GLY A O 1
ATOM 780 N N . ALA A 1 97 ? -23.417 4.380 28.220 1.00 89.62 97 ALA A N 1
ATOM 781 C CA . ALA A 1 97 ? -24.093 3.348 28.998 1.00 89.62 97 ALA A CA 1
ATOM 782 C C . ALA A 1 97 ? -24.167 3.741 30.481 1.00 89.62 97 ALA A C 1
ATOM 784 O O . ALA A 1 97 ? -23.212 4.263 31.056 1.00 89.62 97 ALA A O 1
ATOM 785 N N . ARG A 1 98 ? -25.304 3.459 31.129 1.00 88.06 98 ARG A N 1
ATOM 786 C CA . ARG A 1 98 ? -25.398 3.511 32.595 1.00 88.06 98 ARG A CA 1
ATOM 787 C C . ARG A 1 98 ? -24.941 2.165 33.165 1.00 88.06 98 ARG A C 1
ATOM 789 O O . ARG A 1 98 ? -25.408 1.150 32.647 1.00 88.06 98 ARG A O 1
ATOM 796 N N . PRO A 1 99 ? -24.111 2.135 34.221 1.00 84.31 99 PRO A N 1
ATOM 797 C CA . PRO A 1 99 ? -23.702 0.885 34.852 1.00 84.31 99 PRO A CA 1
ATOM 798 C C . PRO A 1 99 ? -24.928 0.144 35.402 1.00 84.31 99 PRO A C 1
ATOM 800 O O . PRO A 1 99 ? -25.778 0.737 36.072 1.00 84.31 99 PRO A O 1
ATOM 803 N N . LYS A 1 100 ? -25.039 -1.144 35.073 1.00 85.69 100 LYS A N 1
ATOM 804 C CA . LYS A 1 100 ? -26.110 -2.049 35.508 1.00 85.69 100 LYS A CA 1
ATOM 805 C C . LYS A 1 100 ? -25.502 -3.399 35.882 1.00 85.69 100 LYS A C 1
ATOM 807 O O . LYS A 1 100 ? -24.522 -3.810 35.277 1.00 85.69 100 LYS A O 1
ATOM 812 N N . GLY A 1 101 ? -26.102 -4.088 36.849 1.00 89.31 101 GLY A N 1
ATOM 813 C CA . GLY A 1 101 ? -25.615 -5.391 37.310 1.00 89.31 101 GLY A CA 1
ATOM 814 C C . GLY A 1 101 ? -24.392 -5.300 38.225 1.00 89.31 101 GLY A C 1
ATOM 815 O O . GLY A 1 101 ? -23.993 -4.219 38.667 1.00 89.31 101 GLY A O 1
ATOM 816 N N . SER A 1 102 ? -23.824 -6.458 38.534 1.00 93.56 102 SER A N 1
ATOM 817 C CA . SER A 1 102 ? -22.610 -6.616 39.337 1.00 93.56 102 SER A CA 1
ATOM 818 C C . SER A 1 102 ? -21.358 -6.094 38.616 1.00 93.56 102 SER A C 1
ATOM 820 O O . SER A 1 102 ? -21.345 -5.934 37.397 1.00 93.56 102 SER A O 1
ATOM 822 N N . LEU A 1 103 ? -20.269 -5.862 39.359 1.00 91.31 103 LEU A N 1
ATOM 823 C CA . LEU A 1 103 ? -18.992 -5.415 38.779 1.00 91.31 103 LEU A CA 1
ATOM 824 C C . LEU A 1 103 ? -18.456 -6.385 37.710 1.00 91.31 103 LEU A C 1
ATOM 826 O O . LEU A 1 103 ? -17.968 -5.942 36.676 1.00 91.31 103 LEU A O 1
ATOM 830 N N . GLN A 1 104 ? -18.598 -7.696 37.929 1.00 93.31 104 GLN A N 1
ATOM 831 C CA . GLN A 1 104 ? -18.169 -8.720 36.969 1.00 93.31 104 GLN A CA 1
ATOM 832 C C . GLN A 1 104 ? -19.001 -8.691 35.681 1.00 93.31 104 GLN A C 1
ATOM 834 O O . GLN A 1 104 ? -18.455 -8.826 34.588 1.00 93.31 104 GLN A O 1
ATOM 839 N N . GLU A 1 105 ? -20.318 -8.492 35.788 1.00 93.44 105 GLU A N 1
ATOM 840 C CA . GLU A 1 105 ? -21.194 -8.362 34.617 1.00 93.44 105 GLU A CA 1
ATOM 841 C C . GLU A 1 105 ? -20.849 -7.113 33.802 1.00 93.44 105 GLU A C 1
ATOM 843 O O . GLU A 1 105 ? -20.767 -7.190 32.577 1.00 93.44 105 GLU A O 1
ATOM 848 N N . GLN A 1 106 ? -20.567 -5.994 34.475 1.00 92.38 106 GLN A N 1
ATOM 849 C CA . GLN A 1 106 ? -20.141 -4.752 33.825 1.00 92.38 106 GLN A CA 1
ATOM 850 C C . GLN A 1 106 ? -18.795 -4.914 33.103 1.00 92.38 106 GLN A C 1
ATOM 852 O O . GLN A 1 106 ? -18.633 -4.427 31.984 1.00 92.38 106 GLN A O 1
ATOM 857 N N . GLU A 1 107 ? -17.835 -5.623 33.705 1.00 93.25 107 GLU A N 1
ATOM 858 C CA . GLU A 1 107 ? -16.540 -5.909 33.080 1.00 93.25 107 GLU A CA 1
ATOM 859 C C . GLU A 1 107 ? -16.691 -6.811 31.845 1.00 93.25 107 GLU A C 1
ATOM 861 O O . GLU A 1 107 ? -16.132 -6.515 30.786 1.00 93.25 107 GLU A O 1
ATOM 866 N N . LEU A 1 108 ? -17.504 -7.868 31.934 1.00 95.06 108 LEU A N 1
ATOM 867 C CA . LEU A 1 108 ? -17.813 -8.736 30.794 1.00 95.06 108 LEU A CA 1
ATOM 868 C C . LEU A 1 108 ? -18.509 -7.974 29.661 1.00 95.06 108 LEU A C 1
ATOM 870 O O . LEU A 1 108 ? -18.180 -8.178 28.489 1.00 95.06 108 LEU A O 1
ATOM 874 N N . GLU A 1 109 ? -19.460 -7.099 29.987 1.00 94.56 109 GLU A N 1
ATOM 875 C CA . GLU A 1 109 ? -20.153 -6.266 29.004 1.00 94.56 109 GLU A CA 1
ATOM 876 C C . GLU A 1 109 ? -19.182 -5.294 28.320 1.00 94.56 109 GLU A C 1
ATOM 878 O O . GLU A 1 109 ? -19.171 -5.196 27.089 1.00 94.56 109 GLU A O 1
ATOM 883 N N . LEU A 1 110 ? -18.299 -4.649 29.090 1.00 95.44 110 LEU A N 1
ATOM 884 C CA . LEU A 1 110 ? -17.256 -3.770 28.564 1.00 95.44 110 LEU A CA 1
ATOM 885 C C . LEU A 1 110 ? -16.310 -4.518 27.619 1.00 95.44 110 LEU A C 1
ATOM 887 O O . LEU A 1 110 ? -16.017 -4.019 26.532 1.00 95.44 110 LEU A O 1
ATOM 891 N N . LEU A 1 111 ? -15.845 -5.712 27.992 1.00 96.31 111 LEU A N 1
ATOM 892 C CA . LEU A 1 111 ? -14.964 -6.524 27.148 1.00 96.31 111 LEU A CA 1
ATOM 893 C C . LEU A 1 111 ? -15.645 -6.931 25.836 1.00 96.31 111 LEU A C 1
ATOM 895 O O . LEU A 1 111 ? -15.047 -6.799 24.767 1.00 96.31 111 LEU A O 1
ATOM 899 N N . ARG A 1 112 ? -16.913 -7.358 25.889 1.00 96.31 112 ARG A N 1
ATOM 900 C CA . ARG A 1 112 ? -17.704 -7.678 24.687 1.00 96.31 112 ARG A CA 1
ATOM 901 C C . ARG A 1 112 ? -17.890 -6.461 23.790 1.00 96.31 112 ARG A C 1
ATOM 903 O O . ARG A 1 112 ? -17.755 -6.568 22.572 1.00 96.31 112 ARG A O 1
ATOM 910 N N . TRP A 1 113 ? -18.166 -5.300 24.380 1.00 96.94 113 TRP A N 1
ATOM 911 C CA . TRP A 1 113 ? -18.280 -4.052 23.636 1.00 96.94 113 TRP A CA 1
ATOM 912 C C . TRP A 1 113 ? -16.955 -3.678 22.958 1.00 96.94 113 TRP A C 1
ATOM 914 O O . TRP A 1 113 ? -16.953 -3.406 21.756 1.00 96.94 113 TRP A O 1
ATOM 924 N N . LYS A 1 114 ? -15.827 -3.742 23.681 1.00 97.44 114 LYS A N 1
ATOM 925 C CA . LYS A 1 114 ? -14.484 -3.483 23.133 1.00 97.44 114 LYS A CA 1
ATOM 926 C C . LYS A 1 114 ? -14.184 -4.388 21.939 1.00 97.44 114 LYS A C 1
ATOM 928 O O . LYS A 1 114 ? -13.766 -3.890 20.895 1.00 97.44 114 LYS A O 1
ATOM 933 N N . LEU A 1 115 ? -14.449 -5.691 22.070 1.00 96.25 115 LEU A N 1
ATOM 934 C CA . LEU A 1 115 ? -14.285 -6.659 20.983 1.00 96.25 115 LEU A CA 1
ATOM 935 C C . LEU A 1 115 ? -15.152 -6.296 19.775 1.00 96.25 115 LEU A C 1
ATOM 937 O O . LEU A 1 115 ? -14.626 -6.169 18.676 1.00 96.25 115 LEU A O 1
ATOM 941 N N . SER A 1 116 ? -16.444 -6.020 19.976 1.00 96.56 116 SER A N 1
ATOM 942 C CA . SER A 1 116 ? -17.351 -5.617 18.892 1.00 96.56 116 SER A CA 1
ATOM 943 C C . SER A 1 116 ? -16.878 -4.348 18.169 1.00 96.56 116 SER A C 1
ATOM 945 O O . SER A 1 116 ? -17.005 -4.244 16.949 1.00 96.56 116 SER A O 1
ATOM 947 N N . VAL A 1 117 ? -16.377 -3.347 18.898 1.00 96.50 117 VAL A N 1
ATOM 948 C CA . VAL A 1 117 ? -15.857 -2.107 18.297 1.00 96.50 117 VAL A CA 1
ATOM 949 C C . VAL A 1 117 ? -14.622 -2.397 17.445 1.00 96.50 117 VAL A C 1
ATOM 951 O O . VAL A 1 117 ? -14.574 -1.979 16.287 1.00 96.50 117 VAL A O 1
ATOM 954 N N . ILE A 1 118 ? -13.668 -3.162 17.986 1.00 95.56 118 ILE A N 1
ATOM 955 C CA . ILE A 1 118 ? -12.447 -3.556 17.273 1.00 95.56 118 ILE A CA 1
ATOM 956 C C . ILE A 1 118 ? -12.789 -4.375 16.029 1.00 95.56 118 ILE A C 1
ATOM 958 O O . ILE A 1 118 ? -12.284 -4.076 14.950 1.00 95.56 118 ILE A O 1
ATOM 962 N N . GLU A 1 119 ? -13.675 -5.364 16.145 1.00 94.38 119 GLU A N 1
ATOM 963 C CA . GLU A 1 119 ? -14.110 -6.186 15.018 1.00 94.38 119 GLU A CA 1
ATOM 964 C C . GLU A 1 119 ? -14.722 -5.327 13.916 1.00 94.38 119 GLU A C 1
ATOM 966 O O . GLU A 1 119 ? -14.273 -5.401 12.775 1.00 94.38 119 GLU A O 1
ATOM 971 N N . LYS A 1 120 ? -15.692 -4.461 14.244 1.00 94.75 120 LYS A N 1
ATOM 972 C CA . LYS A 1 120 ? -16.326 -3.561 13.265 1.00 94.75 120 LYS A CA 1
ATOM 973 C C . LYS A 1 120 ? -15.307 -2.672 12.557 1.00 94.75 120 LYS A C 1
ATOM 975 O O . LYS A 1 120 ? -15.389 -2.514 11.340 1.00 94.75 120 LYS A O 1
ATOM 980 N N . TYR A 1 121 ? -14.345 -2.120 13.296 1.00 95.19 121 TYR A N 1
ATOM 981 C CA . TYR A 1 121 ? -13.279 -1.310 12.714 1.00 95.19 121 TYR A CA 1
ATOM 982 C C . TYR A 1 121 ? -12.391 -2.131 11.770 1.00 95.19 121 TYR A C 1
ATOM 984 O O . TYR A 1 121 ? -12.132 -1.706 10.644 1.00 95.19 121 TYR A O 1
ATOM 992 N N . MET A 1 122 ? -11.991 -3.338 12.185 1.00 93.19 122 MET A N 1
ATOM 993 C CA . MET A 1 122 ? -11.192 -4.254 11.367 1.00 93.19 122 MET A CA 1
ATOM 994 C C . MET A 1 122 ? -11.892 -4.613 10.054 1.00 93.19 122 MET A C 1
ATOM 996 O O . MET A 1 122 ? -11.255 -4.525 9.005 1.00 93.19 122 MET A O 1
ATOM 1000 N N . ARG A 1 123 ? -13.201 -4.914 10.084 1.00 92.62 123 ARG A N 1
ATOM 1001 C CA . ARG A 1 123 ? -13.982 -5.190 8.861 1.00 92.62 123 ARG A CA 1
ATOM 1002 C C . ARG A 1 123 ? -13.995 -4.001 7.896 1.00 92.62 123 ARG A C 1
ATOM 1004 O O . ARG A 1 123 ? -13.997 -4.193 6.687 1.00 92.62 123 ARG A O 1
ATOM 1011 N N . GLY A 1 124 ? -14.016 -2.775 8.423 1.00 92.12 124 GLY A N 1
ATOM 1012 C CA . GLY A 1 124 ? -14.013 -1.557 7.610 1.00 92.12 124 GLY A CA 1
ATOM 1013 C C . GLY A 1 124 ? -12.662 -1.251 6.956 1.00 92.12 124 GLY A C 1
ATOM 1014 O O . GLY A 1 124 ? -12.619 -0.743 5.839 1.00 92.12 124 GLY A O 1
ATOM 1015 N N . ILE A 1 125 ? -11.552 -1.555 7.635 1.00 92.69 125 ILE A N 1
ATOM 1016 C CA . ILE A 1 125 ? -10.194 -1.284 7.131 1.00 92.69 125 ILE A CA 1
ATOM 1017 C C . ILE A 1 125 ? -9.691 -2.394 6.198 1.00 92.69 125 ILE A C 1
ATOM 1019 O O . ILE A 1 125 ? -8.988 -2.104 5.218 1.00 92.69 125 ILE A O 1
ATOM 1023 N N . PHE A 1 126 ? -10.057 -3.639 6.502 1.00 90.94 126 PHE A N 1
ATOM 1024 C CA . PHE A 1 126 ? -9.679 -4.837 5.763 1.00 90.94 126 PHE A CA 1
ATOM 1025 C C . PHE A 1 126 ? -10.920 -5.673 5.413 1.00 90.94 126 PHE A C 1
ATOM 1027 O O . PHE A 1 126 ? -11.195 -6.680 6.071 1.00 90.94 126 PHE A O 1
ATOM 1034 N N . PRO A 1 127 ? -11.681 -5.271 4.382 1.00 84.88 127 PRO A N 1
ATOM 1035 C CA . PRO A 1 127 ? -12.882 -5.997 3.973 1.00 84.88 127 PRO A CA 1
ATOM 1036 C C . PRO A 1 127 ? -12.564 -7.407 3.456 1.00 84.88 127 PRO A C 1
ATOM 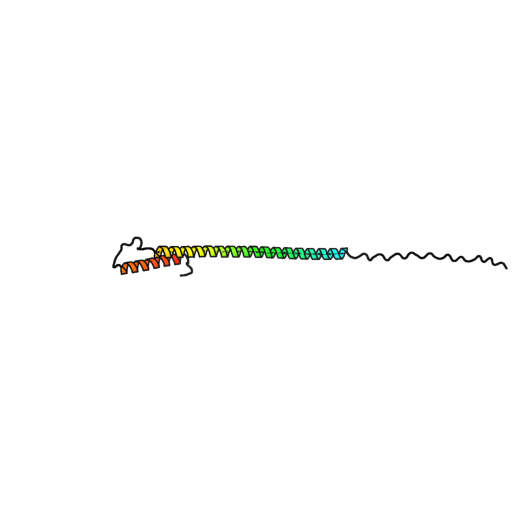1038 O O . PRO A 1 127 ? -13.408 -8.287 3.529 1.00 84.88 127 PRO A O 1
ATOM 1041 N N . GLU A 1 128 ? -11.341 -7.632 2.973 1.00 82.44 128 GLU A N 1
ATOM 1042 C CA . GLU A 1 128 ? -10.866 -8.923 2.465 1.00 82.44 128 GLU A CA 1
ATOM 1043 C C . GLU A 1 128 ? -10.580 -10.002 3.532 1.00 82.44 128 GLU A C 1
ATOM 1045 O O . GLU A 1 128 ? -10.397 -11.160 3.166 1.00 82.44 128 GLU A O 1
ATOM 1050 N N . PHE A 1 129 ? -10.519 -9.666 4.827 1.00 68.94 129 PHE A N 1
ATOM 1051 C CA . PHE A 1 129 ? -10.176 -10.627 5.894 1.00 68.94 129 PHE A CA 1
ATOM 1052 C C . PHE A 1 129 ? -11.385 -11.230 6.632 1.00 68.94 129 PHE A C 1
ATOM 1054 O O . PHE A 1 129 ? -11.191 -11.911 7.641 1.00 68.94 129 PHE A O 1
ATOM 1061 N N . VAL A 1 130 ? -12.613 -10.979 6.168 1.00 55.72 130 VAL A N 1
ATOM 1062 C CA . VAL A 1 130 ? -13.860 -11.383 6.846 1.00 55.72 130 VAL A CA 1
ATOM 1063 C C . VAL A 1 130 ? -14.747 -12.211 5.935 1.00 55.72 130 VAL A C 1
ATOM 1065 O O . VAL A 1 130 ? -14.950 -11.785 4.780 1.00 55.72 130 VAL A O 1
#

Sequence (130 aa):
MNDNHGPFTLKRRRRIPVQDPQPPVEFTENANAAKLHDLQMKAQAFEERNKKLTERIESYNLQVQQANSKTIQLERKIKGVLLHVKTTAEQQSIPGARPKGSLQEQELELLRWKLSVIEKYMRGIFPEFV

Foldseek 3Di:
DDDPDDDDDPDPDDDDPPDPPDDPPPPVPVVVVVVVVVVVVVVVVVVVVVVVVVVVVVVVVVVVVVVVVVVVLVVVLVVVLVVLLVVLVPDPADPPDDDDDDPVVRVVVSVVVSVVSSVVSCCVSCVPVD

pLDDT: mean 85.49, std 16.23, range [47.69, 98.12]

Organism: NCBI:txid2508721